Protein AF-A0A0F9Z364-F1 (afdb_monomer_lite)

pLDDT: mean 89.07, std 6.91, range [49.44, 97.38]

Structure (mmCIF, N/CA/C/O backbone):
data_AF-A0A0F9Z364-F1
#
_entry.id   AF-A0A0F9Z364-F1
#
loop_
_atom_site.group_PDB
_atom_site.id
_atom_site.type_symbol
_atom_site.label_atom_id
_atom_site.label_alt_id
_atom_site.label_comp_id
_atom_site.label_asym_id
_atom_site.label_entity_id
_atom_site.label_seq_id
_atom_site.pdbx_PDB_ins_code
_atom_site.Cartn_x
_atom_site.Cartn_y
_atom_site.Cartn_z
_atom_site.occupancy
_atom_site.B_iso_or_equiv
_atom_site.auth_seq_id
_atom_site.auth_comp_id
_atom_site.auth_asym_id
_atom_site.auth_atom_id
_atom_site.pdbx_PDB_model_num
ATOM 1 N N . MET A 1 1 ? -14.903 -16.731 17.670 1.00 49.44 1 MET A N 1
ATOM 2 C CA . MET A 1 1 ? -15.019 -15.508 18.494 1.00 49.44 1 MET A CA 1
ATOM 3 C C . MET A 1 1 ? -13.937 -15.600 19.551 1.00 49.44 1 MET A C 1
ATOM 5 O O . MET A 1 1 ? -13.846 -16.661 20.152 1.00 49.44 1 MET A O 1
ATOM 9 N N . ASN A 1 2 ? -13.099 -14.574 19.725 1.00 59.00 2 ASN A N 1
ATOM 10 C CA . ASN A 1 2 ? -12.107 -14.583 20.805 1.00 59.00 2 ASN A CA 1
ATOM 11 C C . ASN A 1 2 ? -12.840 -14.459 22.144 1.00 59.00 2 ASN A C 1
ATOM 13 O O . ASN A 1 2 ? -13.673 -13.568 22.306 1.00 59.00 2 ASN A O 1
ATOM 17 N N . GLU A 1 3 ? -12.574 -15.377 23.069 1.00 78.38 3 GLU A N 1
ATOM 18 C CA . GLU A 1 3 ? -13.093 -15.302 24.433 1.00 78.38 3 GLU A CA 1
ATOM 19 C C . GLU A 1 3 ? -12.435 -14.135 25.176 1.00 78.38 3 GLU A C 1
ATOM 21 O O . GLU A 1 3 ? -11.248 -13.855 24.998 1.00 78.38 3 GLU A O 1
ATOM 26 N N . PHE A 1 4 ? -13.217 -13.435 25.998 1.00 83.12 4 PHE A N 1
ATOM 27 C CA . PHE A 1 4 ? -12.718 -12.323 26.799 1.00 83.12 4 PHE A CA 1
ATOM 28 C C . PHE A 1 4 ? -11.756 -12.836 27.880 1.00 83.12 4 PHE A C 1
ATOM 30 O O . PHE A 1 4 ? -12.120 -13.665 28.714 1.00 83.12 4 PHE A O 1
ATOM 37 N N . SER A 1 5 ? -10.532 -12.313 27.876 1.00 87.56 5 SER A N 1
ATOM 38 C CA . SER A 1 5 ? -9.488 -12.602 28.858 1.00 87.56 5 SER A CA 1
ATOM 39 C C . SER A 1 5 ? -8.596 -11.377 29.067 1.00 87.56 5 SER A C 1
ATOM 41 O O . SER A 1 5 ? -8.514 -10.502 28.205 1.00 87.56 5 SER A O 1
ATOM 43 N N . ASP A 1 6 ? -7.883 -11.320 30.194 1.00 86.12 6 ASP A N 1
ATOM 44 C CA . ASP A 1 6 ? -6.922 -10.237 30.457 1.00 86.12 6 ASP A CA 1
ATOM 45 C C . ASP A 1 6 ? -5.827 -10.170 29.372 1.00 86.12 6 ASP A C 1
ATOM 47 O O . ASP A 1 6 ? -5.390 -9.083 28.997 1.00 86.12 6 ASP A O 1
ATOM 51 N N . GLN A 1 7 ? -5.446 -11.324 28.810 1.00 87.19 7 GLN A N 1
ATOM 52 C CA . GLN A 1 7 ? -4.485 -11.424 27.712 1.00 87.19 7 GLN A CA 1
ATOM 53 C C . GLN A 1 7 ? -5.040 -10.832 26.409 1.00 87.19 7 GLN A C 1
ATOM 55 O O . GLN A 1 7 ? -4.385 -10.003 25.785 1.00 87.19 7 GLN A O 1
ATOM 60 N N . THR A 1 8 ? -6.267 -11.192 26.022 1.00 88.38 8 THR A N 1
ATOM 61 C CA . THR A 1 8 ? -6.881 -10.676 24.784 1.00 88.38 8 THR A CA 1
ATOM 62 C C . THR A 1 8 ? -7.205 -9.187 24.878 1.00 88.38 8 THR A C 1
ATOM 64 O O . THR A 1 8 ? -7.069 -8.464 23.894 1.00 88.38 8 THR A O 1
ATOM 67 N N . LEU A 1 9 ? -7.588 -8.697 26.061 1.00 88.94 9 LEU A N 1
ATOM 68 C CA . LEU A 1 9 ? -7.766 -7.268 26.315 1.00 88.94 9 LEU A CA 1
ATOM 69 C C . LEU A 1 9 ? -6.438 -6.504 26.188 1.00 88.94 9 LEU A C 1
ATOM 71 O O . LEU A 1 9 ? -6.409 -5.428 25.588 1.00 88.94 9 LEU A O 1
ATOM 75 N N . LYS A 1 10 ? -5.341 -7.060 26.714 1.00 88.75 10 LYS A N 1
ATOM 76 C CA . LYS A 1 10 ? -4.004 -6.476 26.566 1.00 88.75 10 LYS A CA 1
ATOM 77 C C . LYS A 1 10 ? -3.570 -6.434 25.099 1.00 88.75 10 LYS A C 1
ATOM 79 O O . LYS A 1 10 ? -3.176 -5.373 24.634 1.00 88.75 10 LYS A O 1
ATOM 84 N N . GLU A 1 11 ? -3.715 -7.529 24.359 1.00 88.31 11 GLU A N 1
ATOM 85 C CA . GLU A 1 11 ? -3.377 -7.596 22.927 1.00 88.31 11 GLU A CA 1
ATOM 86 C C . GLU A 1 11 ? -4.197 -6.598 22.088 1.00 88.31 11 GLU A C 1
ATOM 88 O O . GLU A 1 11 ? -3.661 -5.905 21.220 1.00 88.31 11 GLU A O 1
ATOM 93 N N . LEU A 1 12 ? -5.496 -6.461 22.376 1.00 88.44 12 LEU A N 1
ATOM 94 C CA . LEU A 1 12 ? -6.355 -5.465 21.724 1.00 88.44 12 LEU A CA 1
ATOM 95 C C . LEU A 1 12 ? -5.926 -4.030 22.033 1.00 88.44 12 LEU A C 1
ATOM 97 O O . LEU A 1 12 ? -5.968 -3.170 21.155 1.00 88.44 12 LEU A O 1
ATOM 101 N N . LEU A 1 13 ? -5.514 -3.755 23.271 1.00 89.12 13 LEU A N 1
ATOM 102 C CA . LEU A 1 13 ? -4.979 -2.447 23.621 1.00 89.12 13 LEU A CA 1
ATOM 103 C C . LEU A 1 13 ? -3.655 -2.200 22.893 1.00 89.12 13 LEU A C 1
ATOM 105 O O . LEU A 1 13 ? -3.486 -1.133 22.310 1.00 89.12 13 LEU A O 1
ATOM 109 N N . GLU A 1 14 ? -2.742 -3.170 22.895 1.00 87.38 14 GLU A N 1
ATOM 110 C CA . GLU A 1 14 ? -1.426 -3.050 22.265 1.00 87.38 14 GLU A CA 1
ATOM 111 C C . GLU A 1 14 ? -1.525 -2.808 20.757 1.00 87.38 14 GLU A C 1
ATOM 113 O O . GLU A 1 14 ? -0.745 -2.040 20.199 1.00 87.38 14 GLU A O 1
ATOM 118 N N . THR A 1 15 ? -2.522 -3.400 20.102 1.00 85.44 15 THR A N 1
ATOM 119 C CA . THR A 1 15 ? -2.811 -3.184 18.676 1.00 85.44 15 THR A CA 1
ATOM 120 C C . THR A 1 15 ? -3.570 -1.888 18.390 1.00 85.44 15 THR A C 1
ATOM 122 O O . THR A 1 15 ? -3.616 -1.454 17.240 1.00 85.44 15 THR A O 1
ATOM 125 N N . SER A 1 16 ? -4.126 -1.219 19.406 1.00 84.31 16 SER A N 1
ATOM 126 C CA . SER A 1 16 ? -4.833 0.047 19.208 1.00 84.31 16 SER A CA 1
ATOM 127 C C . SER A 1 16 ? -3.879 1.166 18.776 1.00 84.31 16 SER A C 1
ATOM 129 O O . SER A 1 16 ? -2.766 1.307 19.293 1.00 84.31 16 SER A O 1
ATOM 131 N N . ALA A 1 17 ? -4.345 2.028 17.868 1.00 76.81 17 ALA A N 1
ATOM 132 C CA . ALA A 1 17 ? -3.566 3.169 17.386 1.00 76.81 17 ALA A CA 1
ATOM 133 C C . ALA A 1 17 ? -3.080 4.064 18.538 1.00 76.81 17 ALA A C 1
ATOM 135 O O . ALA A 1 17 ? -1.934 4.499 18.544 1.00 76.81 17 ALA A O 1
ATOM 136 N N . ILE A 1 18 ? -3.924 4.282 19.554 1.00 79.06 18 ILE A N 1
ATOM 137 C CA . ILE A 1 18 ? -3.592 5.108 20.723 1.00 79.06 18 ILE A CA 1
ATOM 138 C C . ILE A 1 18 ? -2.373 4.545 21.454 1.00 79.06 18 ILE A C 1
ATOM 140 O O . ILE A 1 18 ? -1.479 5.309 21.808 1.00 79.06 18 ILE A O 1
ATOM 144 N N . TYR A 1 19 ? -2.302 3.224 21.641 1.00 87.75 19 TYR A N 1
ATOM 145 C CA . TYR A 1 19 ? -1.197 2.601 22.361 1.00 87.75 19 TYR A CA 1
ATOM 146 C C . TYR A 1 19 ? 0.134 2.729 21.617 1.00 87.75 19 TYR A C 1
ATOM 148 O O . TYR A 1 19 ? 1.167 2.951 22.246 1.00 87.75 19 TYR A O 1
ATOM 156 N N . GLN A 1 20 ? 0.124 2.667 20.283 1.00 86.12 20 GLN A N 1
ATOM 157 C CA . GLN A 1 20 ? 1.337 2.791 19.469 1.00 86.12 20 GLN A CA 1
ATOM 158 C C . GLN A 1 20 ? 2.050 4.140 19.660 1.00 86.12 20 GLN A C 1
ATOM 160 O O . GLN A 1 20 ? 3.281 4.171 19.686 1.00 86.12 20 GLN A O 1
ATOM 165 N N . TYR A 1 21 ? 1.300 5.222 19.897 1.00 87.56 21 TYR A N 1
ATOM 166 C CA . TYR A 1 21 ? 1.844 6.571 20.108 1.00 87.56 21 TYR A CA 1
ATOM 167 C C . TYR A 1 21 ? 2.233 6.892 21.559 1.00 87.56 21 TYR A C 1
ATOM 169 O O . TYR A 1 21 ? 2.774 7.967 21.821 1.00 87.56 21 TYR A O 1
ATOM 177 N N . LEU A 1 22 ? 1.973 5.991 22.509 1.00 89.94 22 LEU A N 1
ATOM 178 C CA . LEU A 1 22 ? 2.372 6.194 23.900 1.00 89.94 22 LEU A CA 1
ATOM 179 C C . LEU A 1 22 ? 3.884 6.026 24.081 1.00 89.94 22 LEU A C 1
ATOM 181 O O . LEU A 1 22 ? 4.505 5.122 23.510 1.00 89.94 22 LEU A O 1
ATOM 185 N N . MET A 1 23 ? 4.460 6.843 24.963 1.00 91.00 23 MET A N 1
ATOM 186 C CA . MET A 1 23 ? 5.829 6.636 25.438 1.00 91.00 23 MET A CA 1
ATOM 187 C C . MET A 1 23 ? 5.915 5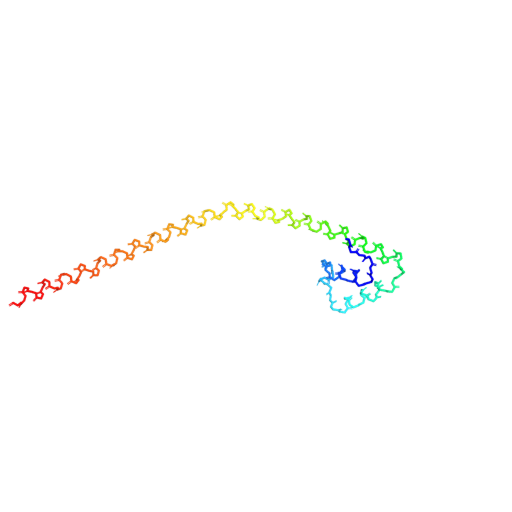.338 26.261 1.00 91.00 23 MET A C 1
ATOM 189 O O . MET A 1 23 ? 4.928 4.979 26.909 1.00 91.00 23 MET A O 1
ATOM 193 N N . PRO A 1 24 ? 7.067 4.640 26.295 1.00 89.44 24 PRO A N 1
ATOM 194 C CA . PRO A 1 24 ? 7.217 3.375 27.027 1.00 89.44 24 PRO A CA 1
ATOM 195 C C . PRO A 1 24 ? 6.722 3.439 28.482 1.00 89.44 24 PRO A C 1
ATOM 197 O O . PRO A 1 24 ? 5.914 2.621 28.904 1.00 89.44 24 PRO A O 1
ATOM 200 N N . GLU A 1 25 ? 7.070 4.501 29.209 1.00 88.88 25 GLU A N 1
ATOM 201 C CA . GLU A 1 25 ? 6.642 4.715 30.601 1.00 88.88 25 GLU A CA 1
ATOM 202 C C . GLU A 1 25 ? 5.119 4.876 30.768 1.00 88.88 25 GLU A C 1
ATOM 204 O O . GLU A 1 25 ? 4.564 4.635 31.842 1.00 88.88 25 GLU A O 1
ATOM 209 N N . GLN A 1 26 ? 4.426 5.337 29.724 1.00 90.69 26 GLN A N 1
ATOM 210 C CA . GLN A 1 26 ? 2.970 5.481 29.713 1.00 90.69 26 GLN A CA 1
ATOM 211 C C . GLN A 1 26 ? 2.286 4.158 29.369 1.00 90.69 26 GLN A C 1
ATOM 213 O O . GLN A 1 26 ? 1.214 3.879 29.906 1.00 90.69 26 GLN A O 1
ATOM 218 N N . LYS A 1 27 ? 2.909 3.350 28.502 1.00 90.75 27 LYS A N 1
ATOM 219 C CA . LYS A 1 27 ? 2.431 2.020 28.106 1.00 90.75 27 LYS A CA 1
ATOM 220 C C . LYS A 1 27 ? 2.306 1.102 29.318 1.00 90.75 27 LYS A C 1
ATOM 222 O O . LYS A 1 27 ? 1.213 0.597 29.580 1.00 90.75 27 LYS A O 1
ATOM 227 N N . ASP A 1 28 ? 3.371 1.004 30.112 1.00 87.06 28 ASP A N 1
ATOM 228 C CA . ASP A 1 28 ? 3.398 0.169 31.318 1.00 87.06 28 ASP A CA 1
ATOM 229 C C . ASP A 1 28 ? 2.334 0.619 32.330 1.00 87.06 28 ASP A C 1
ATOM 231 O O . ASP A 1 28 ? 1.496 -0.175 32.765 1.00 87.06 28 ASP A O 1
ATOM 235 N N . LYS A 1 29 ? 2.264 1.929 32.609 1.00 90.19 29 LYS A N 1
ATOM 236 C CA . LYS A 1 29 ? 1.264 2.509 33.525 1.00 90.19 29 LYS A CA 1
ATOM 237 C C . LYS A 1 29 ? -0.175 2.262 33.080 1.00 90.19 29 LYS A C 1
ATOM 239 O O . LYS A 1 29 ? -1.063 2.124 33.922 1.00 90.19 29 LYS A O 1
ATOM 244 N N . ILE A 1 30 ? -0.444 2.277 31.777 1.00 90.19 30 ILE A N 1
ATOM 245 C CA . ILE A 1 30 ? -1.791 2.053 31.250 1.00 90.19 30 ILE A CA 1
ATOM 246 C C . ILE A 1 30 ? -2.168 0.576 31.351 1.00 90.19 30 ILE A C 1
ATOM 248 O O . ILE A 1 30 ? -3.292 0.294 31.762 1.00 90.19 30 ILE A O 1
ATOM 252 N N . ILE A 1 31 ? -1.252 -0.352 31.059 1.00 88.44 31 ILE A N 1
ATOM 253 C CA . ILE A 1 31 ? -1.497 -1.790 31.248 1.00 88.44 31 ILE A CA 1
ATOM 254 C C . ILE A 1 31 ? -1.765 -2.097 32.724 1.00 88.44 31 ILE A C 1
ATOM 256 O O . ILE A 1 31 ? -2.755 -2.756 33.035 1.00 88.44 31 ILE A O 1
ATOM 260 N N . GLU A 1 32 ? -0.946 -1.584 33.643 1.00 89.19 32 GLU A N 1
ATOM 261 C CA . GLU A 1 32 ? -1.149 -1.782 35.085 1.00 89.19 32 GLU A CA 1
ATOM 262 C C . GLU A 1 32 ? -2.506 -1.238 35.555 1.00 89.19 32 GLU A C 1
ATOM 264 O O . GLU A 1 32 ? -3.249 -1.904 36.286 1.00 89.19 32 GLU A O 1
ATOM 269 N N . LYS A 1 33 ? -2.882 -0.039 35.093 1.00 90.69 33 LYS A N 1
ATOM 270 C CA . LYS A 1 33 ? -4.201 0.537 35.385 1.00 90.69 33 LYS A CA 1
ATOM 271 C C . LYS A 1 33 ? -5.332 -0.285 34.782 1.00 90.69 33 LYS A C 1
ATOM 273 O O . LYS A 1 33 ? -6.346 -0.462 35.439 1.00 90.69 33 LYS A O 1
ATOM 278 N N . LEU A 1 34 ? -5.176 -0.796 33.564 1.00 89.31 34 LEU A N 1
ATOM 279 C CA . LEU A 1 34 ? -6.187 -1.609 32.892 1.00 89.31 34 LEU A CA 1
ATOM 280 C C . LEU A 1 34 ? -6.410 -2.938 33.622 1.00 89.31 34 LEU A C 1
ATOM 282 O O . LEU A 1 34 ? -7.549 -3.326 33.876 1.00 89.31 34 LEU A O 1
ATOM 286 N N . LEU A 1 35 ? -5.325 -3.618 33.995 1.00 85.50 35 LEU A N 1
ATOM 287 C CA . LEU A 1 35 ? -5.373 -4.921 34.655 1.00 85.50 35 LEU A CA 1
ATOM 288 C C . LEU A 1 35 ? -5.838 -4.840 36.117 1.00 85.50 35 LEU A C 1
ATOM 290 O O . LEU A 1 35 ? -6.375 -5.825 36.623 1.00 85.50 35 LEU A O 1
ATOM 294 N N . SER A 1 36 ? -5.711 -3.679 36.766 1.00 90.88 36 SER A N 1
ATOM 295 C CA . SER A 1 36 ? -6.242 -3.425 38.117 1.00 90.88 36 SER A CA 1
ATOM 296 C C . SER A 1 36 ? -7.724 -3.025 38.155 1.00 90.88 36 SER A C 1
ATOM 298 O O . SER A 1 36 ? -8.303 -2.932 39.240 1.00 90.88 36 SER A O 1
ATOM 300 N N . LEU A 1 37 ? -8.377 -2.810 37.005 1.00 90.81 37 LEU A N 1
ATOM 301 C CA . LEU A 1 37 ? -9.810 -2.510 36.966 1.00 90.81 37 LEU A CA 1
ATOM 302 C C . LEU A 1 37 ? -10.673 -3.723 37.371 1.00 90.81 37 LEU A C 1
ATOM 304 O O . LEU A 1 37 ? -10.311 -4.868 37.104 1.00 90.81 37 LEU A O 1
ATOM 308 N N . PRO A 1 38 ? -11.875 -3.496 37.932 1.00 93.00 38 PRO A N 1
ATOM 309 C CA . PRO A 1 38 ? -12.882 -4.541 38.093 1.00 93.00 38 PRO A CA 1
ATOM 310 C C . PRO A 1 38 ? -13.257 -5.197 36.755 1.00 93.00 38 PRO A C 1
ATOM 312 O O . PRO A 1 38 ? -13.282 -4.528 35.718 1.00 93.00 38 PRO A O 1
ATOM 315 N N . GLN A 1 39 ? -13.630 -6.480 36.793 1.00 86.81 39 GLN A N 1
ATOM 316 C CA . GLN A 1 39 ? -13.995 -7.284 35.614 1.00 86.81 39 GLN A CA 1
ATOM 317 C C . GLN A 1 39 ? -15.043 -6.613 34.708 1.00 86.81 39 GLN A C 1
ATOM 319 O O . GLN A 1 39 ? -14.887 -6.585 33.489 1.00 86.81 39 GLN A O 1
ATOM 324 N N . GLU A 1 40 ? -16.065 -5.982 35.290 1.00 88.75 40 GLU A N 1
ATOM 325 C CA . GLU A 1 40 ? -17.095 -5.247 34.538 1.00 88.75 40 GLU A CA 1
ATOM 326 C C . GLU A 1 40 ? -16.513 -4.095 33.708 1.00 88.75 40 GLU A C 1
ATOM 328 O O . GLU A 1 40 ? -16.862 -3.910 32.541 1.00 88.75 40 GLU A O 1
ATOM 333 N N . LYS A 1 41 ? -15.574 -3.336 34.288 1.00 89.88 41 LYS A N 1
ATOM 334 C CA . LYS A 1 41 ? -14.921 -2.215 33.604 1.00 89.88 41 LYS A CA 1
ATOM 335 C C . LYS A 1 41 ? -13.946 -2.706 32.539 1.00 89.88 41 LYS A C 1
ATOM 337 O O . LYS A 1 41 ? -13.918 -2.131 31.456 1.00 89.88 41 LYS A O 1
ATOM 342 N N . LYS A 1 42 ? -13.198 -3.784 32.802 1.00 89.69 42 LYS A N 1
ATOM 343 C CA . LYS A 1 42 ? -12.332 -4.426 31.798 1.00 89.69 42 LYS A CA 1
ATOM 344 C C . LYS A 1 42 ? -13.129 -4.867 30.573 1.00 89.69 42 LYS A C 1
ATOM 346 O O . LYS A 1 42 ? -12.733 -4.569 29.449 1.00 89.69 42 LYS A O 1
ATOM 351 N N . LYS A 1 43 ? -14.284 -5.503 30.790 1.00 88.50 43 LYS A N 1
ATOM 352 C CA . LYS A 1 43 ? -15.192 -5.912 29.714 1.00 88.50 43 LYS A CA 1
ATOM 353 C C . LYS A 1 43 ? -15.725 -4.713 28.926 1.00 88.50 43 LYS A C 1
ATOM 355 O O . LYS A 1 43 ? -15.709 -4.734 27.703 1.00 88.50 43 LYS A O 1
ATOM 360 N N . SER A 1 44 ? -16.097 -3.627 29.606 1.00 91.12 44 SER A N 1
ATOM 361 C CA . SER A 1 44 ? -16.501 -2.393 28.921 1.00 91.12 44 SER A CA 1
ATOM 362 C C . SER A 1 44 ? -15.387 -1.810 28.045 1.00 91.12 44 SER A C 1
ATOM 364 O O . SER A 1 44 ? -15.677 -1.327 26.952 1.00 91.12 44 SER A O 1
ATOM 366 N N . VAL A 1 45 ? -14.130 -1.834 28.500 1.00 89.12 45 VAL A N 1
ATOM 367 C CA . VAL A 1 45 ? -12.990 -1.370 27.693 1.00 89.12 45 VAL A CA 1
ATOM 368 C C . VAL A 1 45 ? -12.748 -2.303 26.507 1.00 89.12 45 VAL A C 1
ATOM 370 O O . VAL A 1 45 ? -12.548 -1.821 25.397 1.00 89.12 45 VAL A O 1
ATOM 373 N N . TYR A 1 46 ? -12.830 -3.619 26.712 1.00 89.62 46 TYR A N 1
ATOM 374 C CA . TYR A 1 46 ? -12.736 -4.615 25.643 1.00 89.62 46 TYR A CA 1
ATOM 375 C C . TYR A 1 46 ? -13.764 -4.365 24.531 1.00 89.62 46 TYR A C 1
ATOM 377 O O . TYR A 1 46 ? -13.402 -4.263 23.359 1.00 89.62 46 TYR A O 1
ATOM 385 N N . ASP A 1 47 ? -15.035 -4.187 24.900 1.00 88.94 47 ASP A N 1
ATOM 386 C CA . ASP 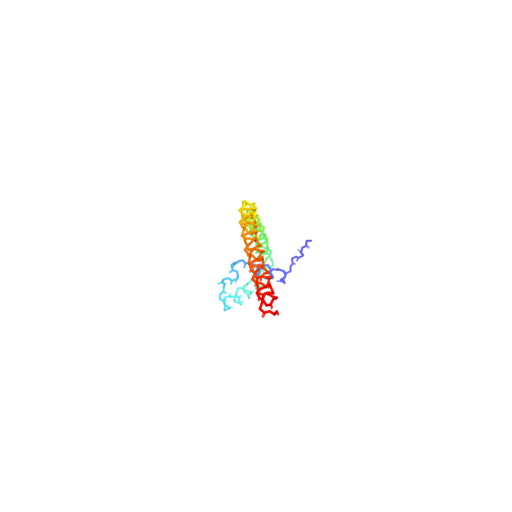A 1 47 ? -16.120 -3.941 23.948 1.00 88.94 47 ASP A CA 1
ATOM 387 C C . ASP A 1 47 ? -15.915 -2.624 23.176 1.00 88.94 47 ASP A C 1
ATOM 389 O O . ASP A 1 47 ? -16.173 -2.553 21.969 1.00 88.94 47 ASP A O 1
ATOM 393 N N . LEU A 1 48 ? -15.407 -1.583 23.850 1.00 89.50 48 LEU A N 1
ATOM 394 C CA . LEU A 1 48 ? -15.048 -0.314 23.212 1.00 89.50 48 LEU A CA 1
ATOM 395 C C . LEU A 1 48 ? -13.896 -0.481 22.216 1.00 89.50 48 LEU A C 1
ATOM 397 O O . LEU A 1 48 ? -14.012 -0.003 21.089 1.00 89.50 48 LEU A O 1
ATOM 401 N N . LEU A 1 49 ? -12.824 -1.184 22.591 1.00 88.00 49 LEU A N 1
ATOM 402 C CA . LEU A 1 49 ? -11.678 -1.433 21.711 1.00 88.00 49 LEU A CA 1
ATOM 403 C C . LEU A 1 49 ? -12.085 -2.227 20.467 1.00 88.00 49 LEU A C 1
ATOM 405 O O . LEU A 1 49 ? -11.697 -1.861 19.363 1.00 88.00 49 LEU A O 1
ATOM 409 N N . ILE A 1 50 ? -12.938 -3.248 20.608 1.00 87.56 50 ILE A N 1
ATOM 410 C CA . ILE A 1 50 ? -13.481 -3.977 19.451 1.00 87.56 50 ILE A CA 1
ATOM 411 C C . ILE A 1 50 ? -14.279 -3.049 18.536 1.00 87.56 50 ILE A C 1
ATOM 413 O O . ILE A 1 50 ? -14.148 -3.117 17.312 1.00 87.56 50 ILE A O 1
ATOM 417 N N . LYS A 1 51 ? -15.139 -2.199 19.106 1.00 88.38 51 LYS A N 1
ATOM 418 C CA . LYS A 1 51 ? -15.967 -1.279 18.322 1.00 88.38 51 LYS A CA 1
ATOM 419 C C . LYS A 1 51 ? -15.116 -0.268 17.557 1.00 88.38 51 LYS A C 1
ATOM 421 O O . LYS A 1 51 ? -15.418 0.003 16.397 1.00 88.38 51 LYS A O 1
ATOM 426 N N . GLU A 1 52 ? -14.086 0.285 18.188 1.00 85.31 52 GLU A N 1
ATOM 427 C CA . GLU A 1 52 ? -13.171 1.228 17.544 1.00 85.31 52 GLU A CA 1
ATOM 428 C C . GLU A 1 52 ? -12.293 0.538 16.493 1.00 85.31 52 GLU A C 1
ATOM 430 O O . GLU A 1 52 ? -12.211 1.039 15.375 1.00 85.31 52 GLU A O 1
ATOM 435 N N . ASN A 1 53 ? -11.748 -0.653 16.771 1.00 81.81 53 ASN A N 1
ATOM 436 C CA . ASN A 1 53 ? -10.967 -1.412 15.787 1.00 81.81 53 ASN A CA 1
ATOM 437 C C . ASN A 1 53 ? -11.784 -1.721 14.525 1.00 81.81 53 ASN A C 1
ATOM 439 O O . ASN A 1 53 ? -11.308 -1.476 13.423 1.00 81.81 53 ASN A O 1
ATOM 443 N N . LYS A 1 54 ? -13.054 -2.127 14.659 1.00 84.12 54 LYS A N 1
ATOM 444 C CA . LYS A 1 54 ? -13.941 -2.328 13.496 1.00 84.12 54 LYS A CA 1
ATOM 445 C C . LYS A 1 54 ? -14.169 -1.057 12.675 1.00 84.12 54 LYS A C 1
ATOM 447 O O . LYS A 1 54 ? -14.339 -1.127 11.460 1.00 84.12 54 LYS A O 1
ATOM 452 N N . LYS A 1 55 ? -14.217 0.114 13.319 1.00 85.12 55 LYS A N 1
ATOM 453 C CA . LYS A 1 55 ? -14.323 1.392 12.597 1.00 85.12 55 LYS A CA 1
ATOM 454 C C . LYS A 1 55 ? -13.032 1.703 11.848 1.00 85.12 55 LYS A C 1
ATOM 456 O O . LYS A 1 55 ? -13.109 2.146 10.708 1.00 85.12 55 LYS A O 1
ATOM 461 N N . ILE A 1 56 ? -11.879 1.471 12.477 1.00 79.31 56 ILE A N 1
ATOM 462 C CA . ILE A 1 56 ? -10.563 1.67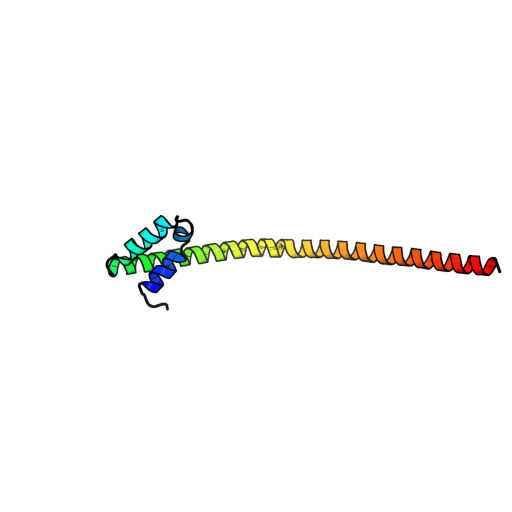0 11.858 1.00 79.31 56 ILE A CA 1
ATOM 463 C C . ILE A 1 56 ? -10.419 0.750 10.642 1.00 79.31 56 ILE A C 1
ATOM 465 O O . ILE A 1 56 ? -10.151 1.255 9.557 1.00 79.31 56 ILE A O 1
ATOM 469 N N . GLU A 1 57 ? -10.718 -0.545 10.779 1.00 80.69 57 GLU A N 1
ATOM 470 C CA . GLU A 1 57 ? -10.725 -1.510 9.667 1.00 80.69 57 GLU A CA 1
ATOM 471 C C . GLU A 1 57 ? -11.616 -1.032 8.508 1.00 80.69 57 GLU A C 1
ATOM 473 O O . GLU A 1 57 ? -11.210 -1.064 7.348 1.00 80.69 57 GLU A O 1
ATOM 478 N N . SER A 1 58 ? -12.813 -0.512 8.806 1.00 84.31 58 SER A N 1
ATOM 479 C CA . SER A 1 58 ? -13.714 0.032 7.782 1.00 84.31 58 SER A CA 1
ATOM 480 C C . SER A 1 58 ? -13.135 1.254 7.058 1.00 84.31 58 SER A C 1
ATOM 482 O O . SER A 1 58 ? -13.357 1.401 5.855 1.00 84.31 58 SER A O 1
ATOM 484 N N . ILE A 1 59 ? -12.440 2.146 7.770 1.00 83.38 59 ILE A N 1
ATOM 485 C CA . ILE A 1 59 ? -11.791 3.324 7.176 1.00 83.38 59 ILE A CA 1
ATOM 486 C C . ILE A 1 59 ? -10.602 2.879 6.318 1.00 83.38 59 ILE A C 1
ATOM 488 O O . ILE A 1 59 ? -10.464 3.331 5.181 1.00 83.38 59 ILE A O 1
ATOM 492 N N . GLU A 1 60 ? -9.777 1.959 6.822 1.00 83.56 60 GLU A N 1
ATOM 493 C CA . GLU A 1 60 ? -8.643 1.392 6.089 1.00 83.56 60 GLU A CA 1
ATOM 494 C C . GLU A 1 60 ? -9.092 0.678 4.813 1.00 83.56 60 GLU A C 1
ATOM 496 O O . GLU A 1 60 ? -8.487 0.864 3.758 1.00 83.56 60 GLU A O 1
ATOM 501 N N . GLU A 1 61 ? -10.182 -0.091 4.857 1.00 87.50 61 GLU A N 1
ATOM 502 C CA . GLU A 1 61 ? -10.765 -0.701 3.662 1.00 87.50 61 GLU A CA 1
ATOM 503 C C . GLU A 1 61 ? -11.222 0.340 2.633 1.00 87.50 61 GLU A C 1
ATOM 505 O O . GLU A 1 61 ? -11.044 0.141 1.425 1.00 87.50 61 GLU A O 1
ATOM 510 N N . GLU A 1 62 ? -11.838 1.437 3.076 1.00 90.75 62 GLU A N 1
ATOM 511 C CA . GLU A 1 62 ? -12.300 2.500 2.183 1.00 90.75 62 GLU A CA 1
ATOM 512 C C . GLU A 1 62 ? -11.122 3.234 1.527 1.00 90.75 62 GLU A C 1
ATOM 514 O O . GLU A 1 62 ? -11.108 3.420 0.304 1.00 90.75 62 GLU A O 1
ATOM 519 N N . GLU A 1 63 ? -10.109 3.598 2.310 1.00 90.19 63 GLU A N 1
ATOM 520 C CA . GLU A 1 63 ? -8.897 4.252 1.817 1.00 90.19 63 GLU A CA 1
ATOM 521 C C . GLU A 1 63 ? -8.087 3.325 0.902 1.00 90.19 63 GLU A C 1
ATOM 523 O O . GLU A 1 63 ? -7.670 3.744 -0.181 1.00 90.19 63 GLU A O 1
ATOM 528 N N . ASN A 1 64 ? -7.973 2.035 1.229 1.00 89.88 64 ASN A N 1
ATOM 529 C CA . ASN A 1 64 ? -7.358 1.042 0.346 1.00 89.88 64 ASN A CA 1
ATOM 530 C C . ASN A 1 64 ? -8.112 0.921 -0.984 1.00 89.88 64 ASN A C 1
ATOM 532 O O . ASN A 1 64 ? -7.493 0.883 -2.050 1.00 89.88 64 ASN A O 1
ATOM 536 N N . LYS A 1 65 ? -9.453 0.939 -0.969 1.00 93.38 65 LYS A N 1
ATOM 537 C CA . LYS A 1 65 ? -10.259 0.968 -2.203 1.00 93.38 65 LYS A CA 1
ATOM 538 C C . LYS A 1 65 ? -9.997 2.240 -3.017 1.00 93.38 65 LYS A C 1
ATOM 540 O O . LYS A 1 65 ? -9.921 2.162 -4.248 1.00 93.38 65 LYS A O 1
ATOM 545 N N . LYS A 1 66 ? -9.845 3.407 -2.379 1.00 92.50 66 LYS A N 1
ATOM 546 C CA . LYS A 1 66 ? -9.494 4.671 -3.059 1.00 92.50 66 LYS A CA 1
ATOM 547 C C . LYS A 1 66 ? -8.096 4.600 -3.677 1.00 92.50 66 LYS A C 1
ATOM 549 O O . LYS A 1 66 ? -7.950 4.894 -4.865 1.00 92.50 66 LYS A O 1
ATOM 554 N N . ALA A 1 67 ? -7.100 4.141 -2.922 1.00 88.75 67 ALA A N 1
ATOM 555 C CA . ALA A 1 67 ? -5.733 3.961 -3.400 1.00 88.75 67 ALA A CA 1
ATOM 556 C C . ALA A 1 67 ? -5.674 2.983 -4.584 1.00 88.75 67 ALA A C 1
ATOM 558 O O . ALA A 1 67 ? -5.100 3.302 -5.627 1.00 88.75 67 ALA A O 1
ATOM 559 N N . GLN A 1 68 ? -6.362 1.840 -4.489 1.00 89.44 68 GLN A N 1
ATOM 560 C CA . GLN A 1 68 ? -6.410 0.847 -5.561 1.00 89.44 68 GLN A CA 1
ATOM 561 C C . GLN A 1 68 ? -7.045 1.406 -6.842 1.00 89.44 68 GLN A C 1
ATOM 563 O O . GLN A 1 68 ? -6.566 1.126 -7.942 1.00 89.44 68 GLN A O 1
ATOM 568 N N . LYS A 1 69 ? -8.087 2.244 -6.729 1.00 94.50 69 LYS A N 1
ATOM 569 C CA . LYS A 1 69 ? -8.673 2.943 -7.888 1.00 94.50 69 LYS A CA 1
ATOM 570 C C . LYS A 1 69 ? -7.657 3.856 -8.574 1.00 94.50 69 LYS A C 1
ATOM 572 O O . LYS A 1 69 ? -7.596 3.877 -9.803 1.00 94.50 69 LYS A O 1
ATOM 577 N N . VAL A 1 70 ? -6.856 4.594 -7.803 1.00 94.19 70 VAL A N 1
ATOM 578 C CA . VAL A 1 70 ? -5.794 5.458 -8.343 1.00 94.19 70 VAL A CA 1
ATOM 579 C C . VAL A 1 70 ? -4.729 4.615 -9.048 1.00 94.19 70 VAL A C 1
ATOM 581 O O . VAL A 1 70 ? -4.401 4.898 -10.201 1.00 94.19 70 VAL A O 1
ATOM 584 N N . ILE A 1 71 ? -4.248 3.545 -8.410 1.00 91.88 71 ILE A N 1
ATOM 585 C CA . ILE A 1 71 ? -3.256 2.629 -8.993 1.00 91.88 71 ILE A CA 1
ATOM 586 C C . ILE A 1 71 ? -3.773 2.055 -10.314 1.00 91.88 71 ILE A C 1
ATOM 588 O O . ILE A 1 71 ? -3.119 2.203 -11.345 1.00 9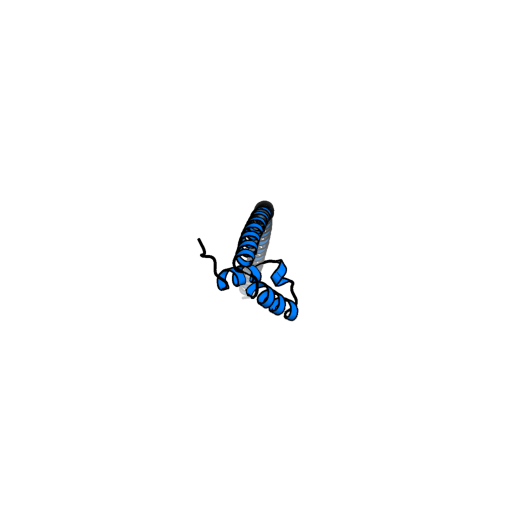1.88 71 ILE A O 1
ATOM 592 N N . ASN A 1 72 ? -4.981 1.487 -10.322 1.00 93.94 72 ASN A N 1
ATOM 593 C CA . ASN A 1 72 ? -5.571 0.878 -11.516 1.00 93.94 72 ASN A CA 1
ATOM 594 C C . ASN A 1 72 ? -5.778 1.889 -12.658 1.00 93.94 72 ASN A C 1
ATOM 596 O O . ASN A 1 72 ? -5.726 1.514 -13.827 1.00 93.94 72 ASN A O 1
ATOM 600 N N . LYS A 1 73 ? -5.969 3.178 -12.344 1.00 95.00 73 LYS A N 1
ATOM 601 C CA . LYS A 1 73 ? -6.096 4.248 -13.344 1.00 95.00 73 LYS A CA 1
ATOM 602 C C . LYS A 1 73 ? -4.769 4.582 -14.033 1.00 95.00 73 LYS A C 1
ATOM 604 O O . LYS A 1 73 ? -4.763 4.892 -15.225 1.00 95.00 73 LYS A O 1
ATOM 609 N N . TYR A 1 74 ? -3.655 4.573 -13.300 1.00 94.25 74 TYR A N 1
ATOM 610 C CA . TYR A 1 74 ? -2.360 5.037 -13.817 1.00 94.25 74 TYR A CA 1
ATOM 611 C C . TYR A 1 74 ? -1.412 3.909 -14.230 1.00 94.25 74 TYR A C 1
ATOM 613 O O . TYR A 1 74 ? -0.587 4.117 -15.122 1.00 94.25 74 TYR A O 1
ATOM 621 N N . LEU A 1 75 ? -1.560 2.711 -13.662 1.00 93.62 75 LEU A N 1
ATOM 622 C CA . LEU A 1 75 ? -0.732 1.549 -13.978 1.00 93.62 75 LEU A CA 1
ATOM 623 C C . LEU A 1 75 ? -0.697 1.224 -15.487 1.00 93.62 75 LEU A C 1
ATOM 625 O O . LEU A 1 75 ? 0.403 1.033 -16.008 1.00 93.62 75 LEU A O 1
ATOM 629 N N . PRO A 1 76 ? -1.820 1.251 -16.239 1.00 95.44 76 PRO A N 1
ATOM 630 C CA . PRO A 1 76 ? -1.780 1.011 -17.683 1.00 95.44 76 PRO A CA 1
ATOM 631 C C . PRO A 1 76 ? -0.938 2.044 -18.441 1.00 95.44 76 PRO A C 1
ATOM 633 O O . PRO A 1 76 ? -0.165 1.675 -19.322 1.00 95.44 76 PRO A O 1
ATOM 636 N N . LYS A 1 77 ? -1.022 3.327 -18.058 1.00 95.44 77 LYS A N 1
ATOM 637 C CA . LYS A 1 77 ? -0.247 4.412 -18.687 1.00 95.44 77 LYS A CA 1
ATOM 638 C C . LYS A 1 77 ? 1.249 4.244 -18.438 1.00 95.44 77 LYS A C 1
ATOM 640 O O . LYS A 1 77 ? 2.056 4.427 -19.345 1.00 95.44 77 LYS A O 1
ATOM 645 N N . ILE A 1 78 ? 1.622 3.862 -17.216 1.00 94.38 78 ILE A N 1
ATOM 646 C CA . ILE A 1 78 ? 3.014 3.563 -16.862 1.00 94.38 78 ILE A CA 1
ATOM 647 C C . ILE A 1 78 ? 3.529 2.380 -17.695 1.00 94.38 78 ILE A C 1
ATOM 649 O O . ILE A 1 78 ? 4.619 2.457 -18.265 1.00 94.38 78 ILE A O 1
ATOM 653 N N . THR A 1 79 ? 2.734 1.315 -17.834 1.00 94.75 79 THR A N 1
ATOM 654 C CA . THR A 1 79 ? 3.078 0.157 -18.675 1.00 94.75 79 THR A CA 1
ATOM 655 C C . THR A 1 79 ? 3.240 0.541 -20.148 1.00 94.75 79 THR A C 1
ATOM 657 O O . THR A 1 79 ? 4.186 0.093 -20.799 1.00 94.75 79 THR A O 1
ATOM 660 N N . GLU A 1 80 ? 2.378 1.408 -20.678 1.00 95.88 80 GLU A N 1
ATOM 661 C CA . GLU A 1 80 ? 2.483 1.908 -22.051 1.00 95.88 80 GLU A CA 1
ATOM 662 C C . GLU A 1 80 ? 3.789 2.688 -22.276 1.00 95.88 80 GLU A C 1
ATOM 664 O O . GLU A 1 80 ? 4.531 2.409 -23.224 1.00 95.88 80 GLU A O 1
ATOM 669 N N . ILE A 1 81 ? 4.120 3.613 -21.367 1.00 96.19 81 ILE A N 1
ATOM 670 C CA . ILE A 1 81 ? 5.365 4.392 -21.416 1.00 96.19 81 ILE A CA 1
ATOM 671 C C . ILE A 1 81 ? 6.583 3.463 -21.373 1.00 96.19 81 ILE A C 1
ATOM 673 O O . ILE A 1 81 ? 7.488 3.600 -22.203 1.00 96.19 81 ILE A O 1
ATOM 677 N N . LYS A 1 82 ? 6.588 2.479 -20.462 1.00 96.62 82 LYS A N 1
ATOM 678 C CA . LYS A 1 82 ? 7.649 1.467 -20.359 1.00 96.62 82 LYS A CA 1
ATOM 679 C C . LYS A 1 82 ? 7.830 0.723 -21.681 1.00 96.62 82 LYS A C 1
ATOM 681 O O . LYS A 1 82 ? 8.949 0.628 -22.181 1.00 96.62 82 LYS A O 1
ATOM 686 N N . ASN A 1 83 ? 6.746 0.236 -22.280 1.00 97.12 83 ASN A N 1
ATOM 687 C CA . ASN A 1 83 ? 6.807 -0.511 -23.537 1.00 97.12 83 ASN A CA 1
ATOM 688 C C . ASN A 1 83 ? 7.309 0.352 -24.702 1.00 97.12 83 ASN A C 1
ATOM 690 O O . ASN A 1 83 ? 8.111 -0.112 -25.516 1.00 97.12 83 ASN A O 1
ATOM 694 N N . LYS A 1 84 ? 6.901 1.625 -24.762 1.00 96.94 84 LYS A N 1
ATOM 695 C CA . LYS A 1 84 ? 7.407 2.584 -25.753 1.00 96.94 84 LYS A CA 1
ATOM 696 C C . LYS A 1 84 ? 8.910 2.808 -25.596 1.00 96.94 84 LYS A C 1
ATOM 698 O O . LYS A 1 84 ? 9.630 2.835 -26.593 1.00 96.94 84 LYS A O 1
ATOM 703 N N . PHE A 1 85 ? 9.389 2.943 -24.362 1.00 97.12 85 PHE A N 1
ATOM 704 C CA . PHE A 1 85 ? 10.810 3.112 -24.075 1.00 97.12 85 PHE A CA 1
ATOM 705 C C . PHE A 1 85 ? 11.624 1.862 -24.438 1.00 97.12 85 PHE A C 1
ATOM 707 O O . PHE A 1 85 ? 12.619 1.970 -25.152 1.00 97.12 85 PHE A O 1
ATOM 714 N N . LEU A 1 86 ? 11.153 0.669 -24.057 1.00 96.62 86 LEU A N 1
ATOM 715 C CA . LEU A 1 86 ? 11.790 -0.603 -24.420 1.00 96.62 86 LEU A CA 1
ATOM 716 C C . LEU A 1 86 ? 11.882 -0.794 -25.938 1.00 96.62 86 LEU A C 1
ATOM 718 O O . LEU A 1 86 ? 12.911 -1.244 -26.438 1.00 96.62 86 LEU A O 1
ATOM 722 N N . ARG A 1 87 ? 10.844 -0.402 -26.689 1.00 97.06 87 ARG A N 1
ATOM 723 C CA . ARG A 1 87 ? 10.877 -0.444 -28.158 1.00 97.06 87 ARG A CA 1
ATOM 724 C C . ARG A 1 87 ? 11.953 0.479 -28.730 1.00 97.06 87 ARG A C 1
ATOM 726 O O . ARG A 1 87 ? 12.670 0.077 -29.6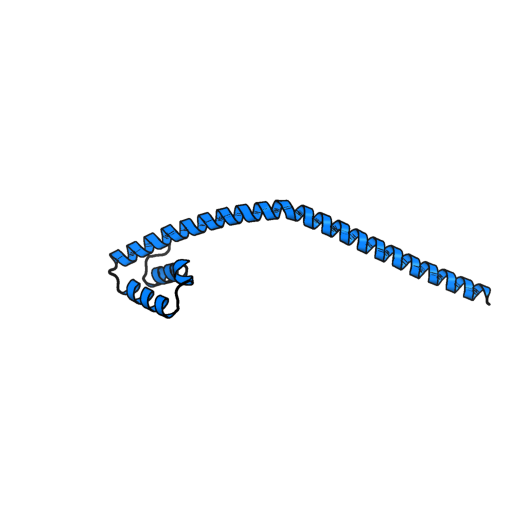36 1.00 97.06 87 ARG A O 1
ATOM 733 N N . LYS A 1 88 ? 12.103 1.694 -28.190 1.00 97.12 88 LYS A N 1
ATOM 734 C CA . LYS A 1 88 ? 13.166 2.615 -28.624 1.00 97.12 88 LYS A CA 1
ATOM 735 C C . LYS A 1 88 ? 14.559 2.046 -28.362 1.00 97.12 88 LYS A C 1
ATOM 737 O O . LYS A 1 88 ? 15.410 2.139 -29.240 1.00 97.12 88 LYS A O 1
ATOM 742 N N . ILE A 1 89 ? 14.774 1.446 -27.189 1.00 96.06 89 ILE A N 1
ATOM 743 C CA . ILE A 1 89 ? 16.050 0.794 -26.858 1.00 96.06 89 ILE A CA 1
ATOM 744 C C . ILE A 1 89 ? 16.344 -0.333 -27.847 1.00 96.06 89 ILE A C 1
ATOM 746 O O . ILE A 1 89 ? 17.444 -0.378 -28.391 1.00 96.06 89 ILE A O 1
ATOM 750 N N . ARG A 1 90 ? 15.361 -1.199 -28.119 1.00 96.31 90 ARG A N 1
ATOM 751 C CA . ARG A 1 90 ? 15.522 -2.304 -29.070 1.00 96.31 90 ARG A CA 1
ATOM 752 C C . ARG A 1 90 ? 15.918 -1.802 -30.458 1.00 96.31 90 ARG A C 1
ATOM 754 O O . ARG A 1 90 ? 16.937 -2.231 -30.982 1.00 96.31 90 ARG A O 1
ATOM 761 N N . ASN A 1 91 ? 15.181 -0.834 -31.000 1.00 96.88 91 ASN A N 1
ATOM 762 C CA . ASN A 1 91 ? 15.484 -0.267 -32.316 1.00 96.88 91 ASN A CA 1
ATOM 763 C C . ASN A 1 91 ? 16.889 0.357 -32.361 1.00 96.88 91 ASN A C 1
ATOM 765 O O . ASN A 1 91 ? 17.594 0.244 -33.360 1.00 96.88 91 ASN A O 1
ATOM 769 N N . TYR A 1 92 ? 17.310 1.021 -31.281 1.00 97.38 92 TYR A N 1
ATOM 770 C CA . TYR A 1 92 ? 18.655 1.581 -31.191 1.00 97.38 92 TYR A CA 1
ATOM 771 C C . TYR A 1 92 ? 19.734 0.488 -31.204 1.00 97.38 92 TYR A C 1
ATOM 773 O O . TYR A 1 92 ? 20.726 0.624 -31.919 1.00 97.38 92 TYR A O 1
ATOM 781 N N . GLN A 1 93 ? 19.539 -0.599 -30.451 1.00 96.06 93 GLN A N 1
ATOM 782 C CA . GLN A 1 93 ? 20.461 -1.738 -30.435 1.00 96.06 93 GLN A CA 1
ATOM 783 C C . GLN A 1 93 ? 20.557 -2.411 -31.808 1.00 96.06 93 GLN A C 1
ATOM 785 O O . GLN A 1 93 ? 21.664 -2.644 -32.284 1.00 96.06 93 GLN A O 1
ATOM 790 N N . GLU A 1 94 ? 19.421 -2.653 -32.466 1.00 95.81 94 GLU A N 1
ATOM 791 C CA . GLU A 1 94 ? 19.370 -3.238 -33.812 1.00 95.81 94 GLU A CA 1
ATOM 792 C C . GLU A 1 94 ? 20.112 -2.369 -34.836 1.00 95.81 94 GLU A C 1
ATOM 794 O O . GLU A 1 94 ? 20.943 -2.871 -35.591 1.00 95.81 94 GLU A O 1
ATOM 799 N N . ASN A 1 95 ? 19.878 -1.054 -34.832 1.00 96.06 95 ASN A N 1
ATOM 800 C CA . ASN A 1 95 ? 20.562 -0.139 -35.747 1.00 96.06 95 ASN A CA 1
ATOM 801 C C . ASN A 1 95 ? 22.068 -0.059 -35.476 1.00 96.06 95 ASN A C 1
ATOM 803 O O . ASN A 1 95 ? 22.862 -0.012 -36.412 1.00 96.06 95 ASN A O 1
ATOM 807 N N . LYS A 1 96 ? 22.477 -0.057 -34.202 1.00 95.25 96 LYS A N 1
ATOM 808 C CA . LYS A 1 96 ? 23.896 -0.054 -33.837 1.00 95.25 96 LYS A CA 1
ATOM 809 C C . LYS A 1 96 ? 24.589 -1.344 -34.278 1.00 95.25 96 LYS A C 1
ATOM 811 O O . LYS A 1 96 ? 25.725 -1.277 -34.730 1.00 95.25 96 LYS A O 1
ATOM 816 N N . GLN A 1 97 ? 23.909 -2.487 -34.174 1.00 93.88 97 GLN A N 1
ATOM 817 C CA . GLN A 1 97 ? 24.433 -3.768 -34.643 1.00 93.88 97 GLN A CA 1
ATOM 818 C C . GLN A 1 97 ? 24.626 -3.763 -36.164 1.00 93.88 97 GLN A C 1
ATOM 820 O O . GLN A 1 97 ? 25.722 -4.062 -36.625 1.00 93.88 97 GLN A O 1
ATOM 825 N N . LYS A 1 98 ? 23.624 -3.302 -36.927 1.00 95.00 98 LYS A N 1
ATOM 826 C CA . LYS A 1 98 ? 23.738 -3.156 -38.389 1.00 95.00 98 LYS A CA 1
ATOM 827 C C . LYS A 1 98 ? 24.939 -2.306 -38.806 1.00 95.00 98 LYS A C 1
ATOM 829 O O . LYS A 1 98 ? 25.724 -2.744 -39.632 1.00 95.00 98 LYS A O 1
ATOM 834 N N . GLN A 1 99 ? 25.149 -1.153 -38.166 1.00 93.94 99 GLN A N 1
ATOM 835 C CA . GLN A 1 99 ? 26.309 -0.294 -38.453 1.00 93.94 99 GLN A CA 1
ATOM 836 C C . GLN A 1 99 ? 27.656 -0.967 -38.157 1.00 93.94 99 GLN A C 1
ATOM 838 O O . GLN A 1 99 ? 28.665 -0.649 -38.785 1.00 93.94 99 GLN A O 1
ATOM 843 N N . VAL A 1 100 ? 27.712 -1.843 -37.149 1.00 93.44 100 VAL A N 1
ATOM 844 C CA . VAL A 1 100 ? 28.928 -2.607 -36.841 1.00 93.44 100 VAL A CA 1
ATOM 845 C C . VAL A 1 100 ? 29.181 -3.659 -37.916 1.00 93.44 100 VAL A C 1
ATOM 847 O O . VAL A 1 100 ? 30.332 -3.842 -38.309 1.00 93.44 100 VAL A O 1
ATOM 850 N N . ASP A 1 101 ? 28.132 -4.326 -38.390 1.00 93.38 101 ASP A N 1
ATOM 851 C CA . ASP A 1 101 ? 28.237 -5.371 -39.406 1.00 93.38 101 ASP A CA 1
ATOM 852 C C . ASP A 1 101 ? 28.599 -4.784 -40.784 1.00 93.38 101 ASP A C 1
ATOM 854 O O . ASP A 1 101 ? 29.561 -5.247 -41.394 1.00 93.38 101 ASP A O 1
ATOM 858 N N . GLU A 1 102 ? 27.973 -3.673 -41.196 1.00 93.38 102 GLU A N 1
ATOM 859 C CA . GLU A 1 102 ? 28.309 -2.928 -42.427 1.00 93.38 102 GLU A CA 1
ATOM 860 C C . GLU A 1 102 ? 29.798 -2.526 -42.472 1.00 93.38 102 GLU A C 1
ATOM 862 O O . GLU A 1 102 ? 30.490 -2.741 -43.466 1.00 93.38 102 GLU A O 1
ATOM 867 N N . LYS A 1 103 ? 30.350 -2.022 -41.358 1.00 92.06 103 LYS A N 1
ATOM 868 C CA . LYS A 1 103 ? 31.778 -1.655 -41.272 1.00 92.06 103 LYS A CA 1
ATOM 869 C C . LYS A 1 103 ? 32.725 -2.847 -41.391 1.00 92.06 103 LYS A C 1
ATOM 871 O O . LYS A 1 103 ? 33.858 -2.683 -41.844 1.00 92.06 103 LYS A O 1
ATOM 876 N N . LYS A 1 104 ? 32.318 -4.034 -40.933 1.00 92.00 104 LYS A N 1
ATOM 877 C CA . LYS A 1 104 ? 33.136 -5.248 -41.080 1.00 92.00 104 LYS A CA 1
ATOM 878 C C . LYS A 1 104 ? 33.178 -5.691 -42.537 1.00 92.00 104 LYS A C 1
ATOM 880 O O . LYS A 1 104 ? 34.260 -6.017 -43.014 1.00 92.00 104 LYS A O 1
ATOM 885 N N . GLU A 1 105 ? 32.040 -5.665 -43.227 1.00 87.75 105 GLU A N 1
ATOM 886 C CA . GLU A 1 105 ? 31.956 -5.998 -44.653 1.00 87.75 105 GLU A CA 1
ATOM 887 C C . GLU A 1 105 ? 32.809 -5.049 -45.505 1.00 87.75 105 GLU A C 1
ATOM 889 O O . GLU A 1 105 ? 33.622 -5.516 -46.303 1.00 87.75 105 GLU A O 1
ATOM 894 N N . GLU A 1 106 ? 32.729 -3.733 -45.266 1.00 89.06 106 GLU A N 1
ATOM 895 C CA . GLU A 1 106 ? 33.586 -2.747 -45.945 1.00 89.06 106 GLU A CA 1
ATOM 896 C C . GLU A 1 106 ? 35.083 -3.019 -45.736 1.00 89.06 106 GLU A C 1
ATOM 898 O O . GLU A 1 106 ? 35.882 -2.886 -46.666 1.00 89.06 106 GLU A O 1
ATOM 903 N N . ASN A 1 107 ? 35.483 -3.399 -44.520 1.00 88.25 107 ASN A N 1
ATOM 904 C CA . ASN A 1 107 ? 36.882 -3.700 -44.221 1.00 88.25 107 ASN A CA 1
ATOM 905 C C . ASN A 1 107 ? 37.360 -4.973 -44.929 1.00 88.25 107 ASN A C 1
ATOM 907 O O . ASN A 1 107 ? 38.474 -4.984 -45.447 1.00 88.25 107 ASN A O 1
ATOM 911 N N . ILE A 1 108 ? 36.528 -6.019 -44.987 1.00 88.44 108 ILE A N 1
ATOM 912 C CA . ILE A 1 108 ? 36.852 -7.259 -45.709 1.00 88.44 108 ILE A CA 1
ATOM 913 C C . ILE A 1 108 ? 37.038 -6.968 -47.202 1.00 88.44 108 ILE A C 1
ATOM 915 O O . ILE A 1 108 ? 38.036 -7.394 -47.778 1.00 88.44 108 ILE A O 1
ATOM 919 N N . LEU A 1 109 ? 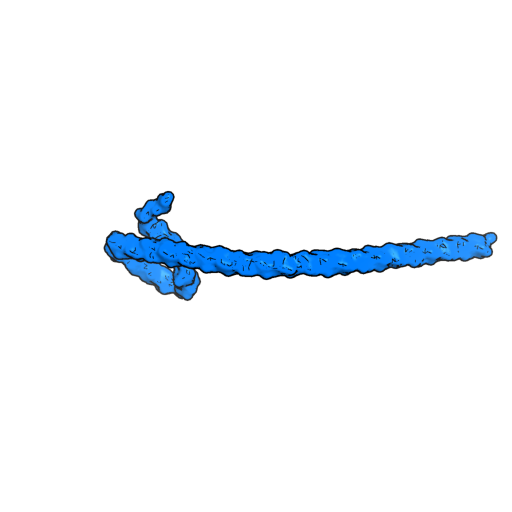36.129 -6.204 -47.816 1.00 89.56 109 LEU A N 1
ATOM 920 C CA . LEU A 1 109 ? 36.221 -5.832 -49.232 1.00 89.56 109 LEU A CA 1
ATOM 921 C C . LEU A 1 109 ? 37.502 -5.043 -49.537 1.00 89.56 109 LEU A C 1
ATOM 923 O O . LEU A 1 109 ? 38.221 -5.394 -50.470 1.00 89.56 109 LEU A O 1
ATOM 927 N N . LYS A 1 110 ? 37.850 -4.051 -48.703 1.00 89.00 110 LYS A N 1
ATOM 928 C CA . LYS A 1 110 ? 39.112 -3.300 -48.841 1.00 89.00 110 LYS A CA 1
ATOM 929 C C . LYS A 1 110 ? 40.348 -4.192 -48.729 1.00 89.00 110 LYS A C 1
ATOM 931 O O . LYS A 1 110 ? 41.318 -3.974 -49.445 1.00 89.00 110 LYS A O 1
ATOM 936 N N . SER A 1 111 ? 40.333 -5.182 -47.835 1.00 86.19 111 SER A N 1
ATOM 937 C CA . SER A 1 111 ? 41.437 -6.140 -47.707 1.00 86.19 111 SER A CA 1
ATOM 938 C C . SER A 1 111 ? 41.544 -7.091 -48.902 1.00 86.19 111 SER A C 1
ATOM 940 O O . SER A 1 111 ? 42.647 -7.537 -49.205 1.00 86.19 111 SER A O 1
ATOM 942 N N . ILE A 1 112 ? 40.437 -7.403 -49.584 1.00 86.38 112 ILE A N 1
ATOM 943 C CA . ILE A 1 112 ? 40.455 -8.200 -50.819 1.00 86.38 112 ILE A CA 1
ATOM 944 C C . ILE A 1 112 ? 41.002 -7.372 -51.989 1.00 86.38 112 ILE A C 1
ATOM 946 O O . ILE A 1 112 ? 41.839 -7.881 -52.714 1.00 86.38 112 ILE A O 1
ATOM 950 N N . GLU A 1 113 ? 40.598 -6.106 -52.152 1.00 78.75 113 GLU A N 1
ATOM 951 C CA . GLU A 1 113 ? 41.104 -5.224 -53.227 1.00 78.75 113 GLU A CA 1
ATOM 952 C C . GLU A 1 113 ? 42.602 -4.892 -53.115 1.00 78.75 113 GLU A C 1
ATOM 954 O O . GLU A 1 113 ? 43.236 -4.542 -54.109 1.00 78.75 113 GLU A O 1
ATOM 959 N N . GLN A 1 114 ? 43.167 -4.948 -51.906 1.00 76.38 114 GLN A N 1
ATOM 960 C CA . GLN A 1 114 ? 44.588 -4.685 -51.663 1.00 76.38 114 GLN A CA 1
ATOM 961 C C . GLN A 1 114 ? 45.506 -5.887 -51.937 1.00 76.38 114 GLN A C 1
ATOM 963 O O . GLN A 1 114 ? 46.722 -5.691 -51.977 1.00 76.38 114 GLN A O 1
ATOM 968 N N . ASN A 1 115 ? 44.954 -7.095 -52.092 1.00 69.56 115 ASN A N 1
ATOM 969 C CA . ASN A 1 115 ? 45.695 -8.321 -52.415 1.00 69.56 115 ASN A CA 1
ATOM 970 C C . ASN A 1 115 ? 45.555 -8.677 -53.897 1.00 69.56 115 ASN A C 1
ATOM 972 O O . ASN A 1 115 ? 46.548 -9.199 -54.450 1.00 69.56 115 ASN A O 1
#

Secondary structure (DSSP, 8-state):
-PPP-HHHHHHHHHHSHHHHTS-HHHHHHHHHHHHTS-HHHHHHHHHHHHHHHHHHHHHHHHHHHHHHHHHHHHHHHHHHHHHHHHHHHHHHHHHHHHHHHHHHHHHHHHHHHT-

Radius of gyration: 33.55 Å; chains: 1; bounding box: 63×22×91 Å

Foldseek 3Di:
DDDDDLVVLLVLCCPDPVLVPDDPVVNVVVSVVLVPDDPVVVVVSSVVSVVVVVVVVVVVVVVVVVVVVVCVVCVVVVVVVVVVVVVVVVVVVVVVVVVVVVVVVVVVVVVVVVD

Sequence (115 aa):
MNEFSDQTLKELLETSAIYQYLMPEQKDKIIEKLLSLPQEKKKSVYDLLIKENKKIESIEEEENKKAQKVINKYLPKITEIKNKFLRKIRNYQENKQKQVDEKKEENILKSIEQN